Protein AF-A0A7L1AAY2-F1 (afdb_monomer)

Foldseek 3Di:
DDDDDDDDDDPPDDPDDDDFAADDDPVCVVVVVVVPTGYDDDDPVVD

Organism: NCBI:txid114331

Structure (mmCIF, N/CA/C/O backbone):
data_AF-A0A7L1AAY2-F1
#
_entry.id   AF-A0A7L1AAY2-F1
#
loop_
_atom_site.group_PDB
_atom_site.id
_atom_site.type_symbol
_atom_site.label_atom_id
_atom_site.label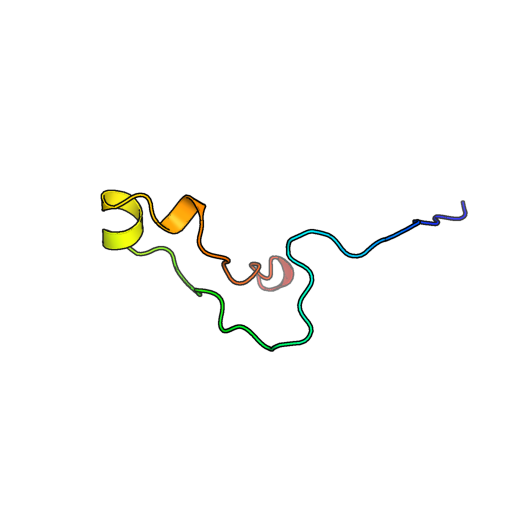_alt_id
_atom_site.label_comp_id
_atom_site.label_asym_id
_atom_site.label_entity_id
_atom_site.label_seq_id
_ato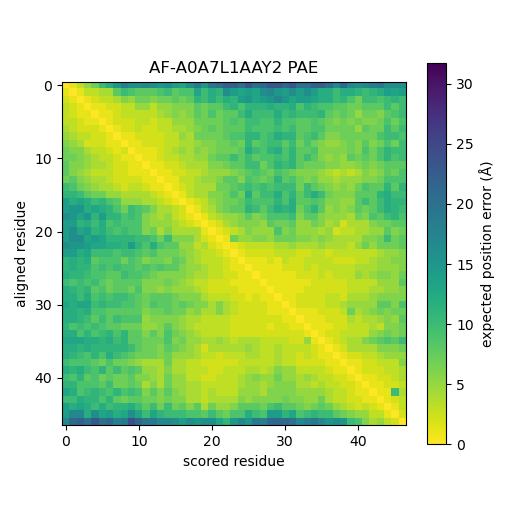m_site.pdbx_PDB_ins_code
_atom_site.Cartn_x
_atom_site.Cartn_y
_atom_site.Cartn_z
_atom_site.occupancy
_atom_site.B_iso_or_equiv
_atom_site.auth_seq_id
_atom_site.auth_comp_id
_atom_site.auth_asym_id
_atom_site.auth_atom_id
_atom_site.pdbx_PDB_model_num
ATOM 1 N N . THR A 1 1 ? 27.439 -2.201 -11.445 1.00 75.19 1 THR A N 1
ATOM 2 C CA . THR A 1 1 ? 26.979 -3.568 -11.108 1.00 75.19 1 THR A CA 1
ATOM 3 C C . THR A 1 1 ? 25.639 -3.810 -11.770 1.00 75.19 1 THR A C 1
ATOM 5 O O . THR A 1 1 ? 24.798 -2.920 -11.736 1.00 75.19 1 THR A O 1
ATOM 8 N N . LEU A 1 2 ? 25.439 -4.961 -12.417 1.00 86.88 2 LEU A N 1
ATOM 9 C CA . LEU A 1 2 ? 24.166 -5.276 -13.076 1.00 86.88 2 LEU A CA 1
ATOM 10 C C . LEU A 1 2 ? 23.119 -5.685 -12.029 1.00 86.88 2 LEU A C 1
ATOM 12 O O . LEU A 1 2 ? 23.360 -6.590 -11.233 1.00 86.88 2 LEU A O 1
ATOM 16 N N . LYS A 1 3 ? 21.963 -5.016 -12.030 1.00 89.50 3 LYS A N 1
ATOM 17 C CA . LYS A 1 3 ? 20.796 -5.364 -11.207 1.00 89.50 3 LYS A CA 1
ATOM 18 C C . LYS A 1 3 ? 19.796 -6.103 -12.098 1.00 89.50 3 LYS A C 1
ATOM 20 O O . LYS A 1 3 ? 19.383 -5.556 -13.115 1.00 89.50 3 LYS A O 1
ATOM 25 N N . SER A 1 4 ? 19.414 -7.324 -11.730 1.00 92.56 4 SER A N 1
ATOM 26 C CA . SER A 1 4 ? 18.352 -8.074 -12.413 1.00 92.56 4 SER A CA 1
ATOM 27 C C . SER A 1 4 ? 17.373 -8.648 -11.394 1.00 92.56 4 SER A C 1
ATOM 29 O O . SER A 1 4 ? 17.771 -8.989 -10.279 1.00 92.56 4 SER A O 1
ATOM 31 N N . TYR A 1 5 ? 16.099 -8.724 -11.777 1.00 92.75 5 TYR A N 1
ATOM 32 C CA . TYR A 1 5 ? 15.013 -9.232 -10.945 1.00 92.75 5 TYR A CA 1
ATOM 33 C C . TYR A 1 5 ? 14.170 -10.213 -11.757 1.00 92.75 5 TYR A C 1
ATOM 35 O O . TYR A 1 5 ? 13.835 -9.945 -12.909 1.00 92.75 5 TYR A O 1
ATOM 43 N N . TRP A 1 6 ? 13.800 -11.332 -11.141 1.00 91.44 6 TRP A N 1
ATOM 44 C CA . TRP A 1 6 ? 12.834 -12.281 -11.690 1.00 91.44 6 TRP A CA 1
ATOM 45 C C . TRP A 1 6 ? 11.478 -12.042 -11.032 1.00 91.44 6 TRP A C 1
ATOM 47 O O . TRP A 1 6 ? 11.320 -12.270 -9.835 1.00 91.44 6 TRP A O 1
ATOM 57 N N . ILE A 1 7 ? 10.504 -11.569 -11.808 1.00 92.56 7 ILE A N 1
ATOM 58 C CA . ILE A 1 7 ? 9.176 -11.185 -11.312 1.00 92.56 7 ILE A CA 1
ATOM 59 C C . ILE A 1 7 ? 8.131 -12.164 -11.861 1.00 92.56 7 ILE A C 1
ATOM 61 O O . ILE A 1 7 ? 8.209 -12.593 -13.013 1.00 92.56 7 ILE A O 1
ATOM 65 N N . ARG A 1 8 ? 7.145 -12.531 -11.037 1.00 94.56 8 ARG A N 1
ATOM 66 C CA . ARG 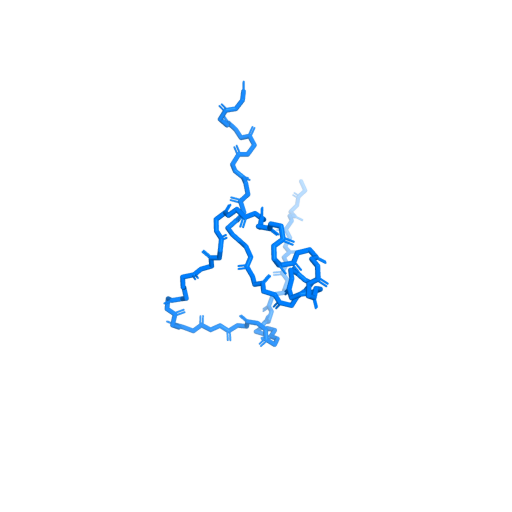A 1 8 ? 6.018 -13.410 -11.392 1.00 94.56 8 ARG A CA 1
ATOM 67 C C . ARG A 1 8 ? 4.693 -12.774 -10.967 1.00 94.56 8 ARG A C 1
ATOM 69 O O . ARG A 1 8 ? 4.674 -11.903 -10.102 1.00 94.56 8 ARG A O 1
ATOM 76 N N . LYS A 1 9 ? 3.581 -13.216 -11.566 1.00 95.31 9 LYS A N 1
ATOM 77 C CA . LYS A 1 9 ? 2.229 -12.778 -11.180 1.00 95.31 9 LYS A CA 1
ATOM 78 C C . LYS A 1 9 ? 1.933 -13.237 -9.746 1.00 95.31 9 LYS A C 1
ATOM 80 O O . LYS A 1 9 ? 1.948 -14.435 -9.480 1.00 95.31 9 LYS A O 1
ATOM 85 N N . GLY A 1 10 ? 1.701 -12.285 -8.844 1.00 88.56 10 GLY A N 1
ATOM 86 C CA . GLY A 1 10 ? 1.254 -12.540 -7.472 1.00 88.56 10 GLY A CA 1
ATOM 87 C C . GLY A 1 10 ? -0.272 -12.587 -7.358 1.00 88.56 10 GLY A C 1
ATOM 88 O O . GLY A 1 10 ? -0.978 -12.355 -8.336 1.00 88.56 10 GLY A O 1
ATOM 89 N N . SER A 1 11 ? -0.788 -12.832 -6.153 1.00 88.62 11 SER A N 1
ATOM 90 C CA . SER A 1 11 ? -2.234 -12.883 -5.870 1.00 88.62 11 SER A CA 1
ATOM 91 C C . SER A 1 11 ? -2.984 -11.587 -6.204 1.00 88.62 11 SER A C 1
ATOM 93 O O . SER A 1 11 ? -4.158 -11.636 -6.546 1.00 88.62 11 SER A O 1
ATOM 95 N N . ALA A 1 12 ? -2.303 -10.440 -6.146 1.00 83.69 12 ALA A N 1
ATOM 96 C CA . ALA A 1 12 ? -2.856 -9.129 -6.486 1.00 83.69 12 ALA A CA 1
ATOM 97 C C . ALA A 1 12 ? -2.695 -8.747 -7.974 1.00 83.69 12 ALA A C 1
ATOM 99 O O . ALA A 1 12 ? -3.005 -7.619 -8.355 1.00 83.69 12 ALA A O 1
ATOM 100 N N . PHE A 1 13 ? -2.178 -9.640 -8.828 1.00 89.25 13 PHE A N 1
ATOM 101 C CA . PHE A 1 13 ? -2.051 -9.361 -10.259 1.00 89.25 13 PHE A CA 1
ATOM 102 C C . PHE A 1 13 ? -3.436 -9.278 -10.911 1.00 89.25 13 PHE A C 1
ATOM 104 O O . PHE A 1 13 ? -4.216 -10.226 -10.856 1.00 89.25 13 PHE A O 1
ATOM 111 N N . SER A 1 14 ? -3.708 -8.169 -11.592 1.00 85.81 14 SER A N 1
ATOM 112 C CA . SER A 1 14 ? -4.940 -7.964 -12.347 1.00 85.81 14 SER A CA 1
ATOM 113 C C . SER A 1 14 ? -4.648 -7.194 -13.630 1.00 85.81 14 SER A C 1
ATOM 115 O O . SER A 1 14 ? -3.759 -6.346 -13.668 1.00 85.81 14 SER A O 1
ATOM 117 N N . THR A 1 15 ? -5.400 -7.491 -14.687 1.00 90.69 15 THR A N 1
ATOM 118 C CA . THR A 1 15 ? -5.407 -6.722 -15.942 1.00 90.69 15 THR A CA 1
ATOM 119 C C . THR A 1 15 ? -6.538 -5.695 -15.984 1.00 90.69 15 THR A C 1
ATOM 121 O O . THR A 1 15 ? -6.641 -4.939 -16.946 1.00 90.69 15 THR A O 1
ATOM 124 N N . ALA A 1 16 ? -7.402 -5.675 -14.966 1.00 87.38 16 ALA A N 1
ATOM 125 C CA . ALA A 1 16 ? -8.486 -4.714 -14.841 1.00 87.38 16 ALA A CA 1
ATOM 126 C C . ALA A 1 16 ? -8.025 -3.472 -14.069 1.00 87.38 16 ALA A C 1
ATOM 128 O O . ALA A 1 16 ? -7.291 -3.569 -13.083 1.00 87.38 16 ALA A O 1
ATOM 129 N N . VAL A 1 17 ? -8.504 -2.302 -14.493 1.00 77.19 17 VAL A N 1
ATOM 130 C CA . VAL A 1 17 ? -8.254 -1.039 -13.793 1.00 77.19 17 VAL A CA 1
ATOM 131 C C . VAL A 1 17 ? -9.189 -0.959 -12.588 1.00 77.19 17 VAL A C 1
ATOM 133 O O . VAL A 1 17 ? -10.377 -0.677 -12.727 1.00 77.19 17 VAL A O 1
ATOM 136 N N . ALA A 1 18 ? -8.654 -1.228 -11.399 1.00 79.06 18 ALA A N 1
ATOM 137 C CA . ALA A 1 18 ? -9.353 -0.967 -10.147 1.00 79.06 18 ALA A CA 1
ATOM 138 C C . ALA A 1 18 ? -9.287 0.530 -9.806 1.00 79.06 18 ALA A C 1
ATOM 140 O O . ALA A 1 18 ? -8.330 1.217 -10.169 1.00 79.06 18 ALA A O 1
ATOM 141 N N . ARG A 1 19 ? -10.289 1.035 -9.081 1.00 80.94 19 ARG A N 1
ATOM 142 C CA . ARG A 1 19 ? -10.264 2.370 -8.473 1.00 80.94 19 ARG A CA 1
ATOM 143 C C . ARG A 1 19 ? -9.870 2.218 -6.998 1.00 80.94 19 ARG A C 1
ATOM 14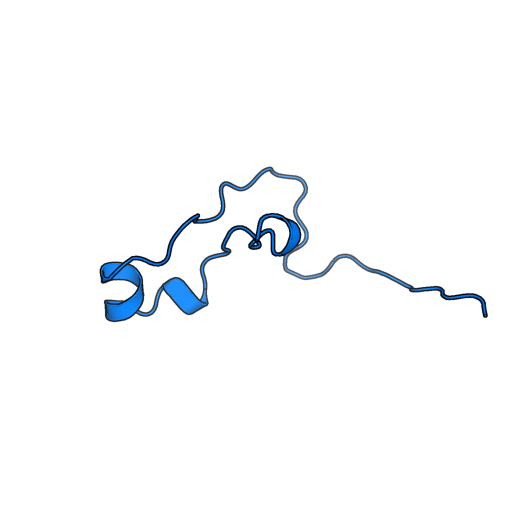5 O O . ARG A 1 19 ? -10.763 2.029 -6.181 1.00 80.94 19 ARG A O 1
ATOM 152 N N . PRO A 1 20 ? -8.568 2.232 -6.660 1.00 81.25 20 PRO A N 1
ATOM 153 C CA . PRO A 1 20 ? -8.132 2.178 -5.272 1.00 81.25 20 PRO A CA 1
ATOM 154 C C . PRO A 1 20 ? -8.536 3.444 -4.514 1.00 81.25 20 PRO A C 1
ATOM 156 O O . PRO A 1 20 ? -8.653 4.530 -5.104 1.00 81.25 20 PRO A O 1
ATOM 159 N N . GLU A 1 21 ? -8.713 3.286 -3.207 1.00 84.12 21 GLU A N 1
ATOM 160 C CA . GLU A 1 21 ? -9.103 4.367 -2.308 1.00 84.12 21 GLU A CA 1
ATOM 161 C C . GLU A 1 21 ? -8.000 5.425 -2.230 1.00 84.12 21 GLU A C 1
ATOM 163 O O . GLU A 1 21 ? -6.806 5.123 -2.322 1.00 84.12 21 GLU A O 1
ATOM 168 N N . THR A 1 22 ? -8.397 6.694 -2.134 1.00 81.75 22 THR A N 1
ATOM 169 C CA . THR A 1 22 ? -7.439 7.816 -2.171 1.00 81.75 22 THR A CA 1
ATOM 170 C C . THR A 1 22 ? -7.067 8.287 -0.767 1.00 81.75 22 THR A C 1
ATOM 172 O O . THR A 1 22 ? -5.928 8.686 -0.553 1.00 81.75 22 THR A O 1
ATOM 175 N N . GLU A 1 23 ? -7.992 8.184 0.189 1.00 83.94 23 GLU A N 1
ATOM 176 C CA . GLU A 1 23 ? -7.799 8.639 1.565 1.00 83.94 23 GLU A CA 1
ATOM 177 C C . GLU A 1 23 ? -8.378 7.639 2.564 1.00 83.94 23 GLU A C 1
ATOM 179 O O . GLU A 1 23 ? -9.313 6.896 2.265 1.00 83.94 23 GLU A O 1
ATOM 184 N N . LEU A 1 24 ? -7.800 7.628 3.763 1.00 88.81 24 LEU A N 1
ATOM 185 C CA . LEU A 1 24 ? -8.272 6.825 4.881 1.00 88.81 24 LEU A CA 1
ATOM 186 C C . LEU A 1 24 ? -9.454 7.530 5.555 1.00 88.81 24 LEU A C 1
ATOM 188 O O . LEU A 1 24 ? -9.289 8.644 6.050 1.00 88.81 24 LEU A O 1
ATOM 192 N N . THR A 1 25 ? -10.618 6.879 5.627 1.00 90.69 25 THR A N 1
ATOM 193 C CA . THR A 1 25 ? -11.792 7.464 6.296 1.00 90.69 25 THR A CA 1
ATOM 194 C C . THR A 1 25 ? -11.953 6.983 7.747 1.00 90.69 25 THR A C 1
ATOM 196 O O . THR A 1 25 ? -11.505 5.880 8.092 1.00 90.69 25 THR A O 1
ATOM 199 N N . PRO A 1 26 ? -12.621 7.762 8.622 1.00 90.31 26 PRO A N 1
ATOM 200 C CA . PRO A 1 26 ? -12.911 7.357 10.001 1.00 90.31 26 PRO A CA 1
ATOM 201 C C . PRO A 1 26 ? -13.725 6.060 10.105 1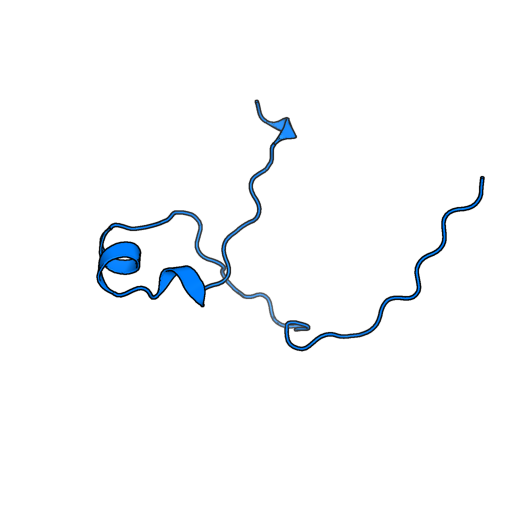.00 90.31 26 PRO A C 1
ATOM 203 O O . PRO A 1 26 ? -13.495 5.246 10.999 1.00 90.31 26 PRO A O 1
ATOM 206 N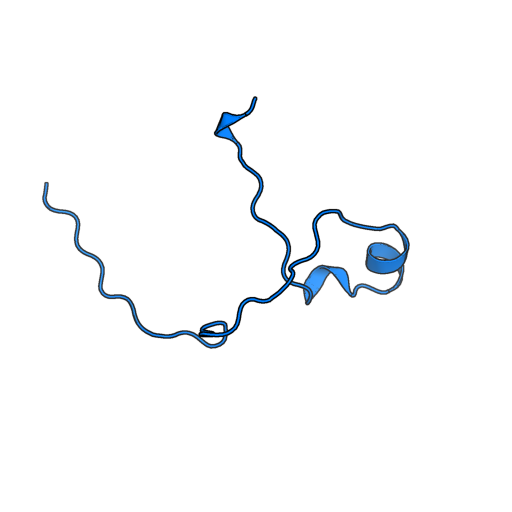 N . GLU A 1 27 ? -14.643 5.832 9.168 1.00 90.56 27 GLU A N 1
ATOM 207 C CA . GLU A 1 27 ? -15.471 4.625 9.086 1.00 90.56 27 GLU A CA 1
ATOM 208 C C . GLU A 1 27 ? -14.622 3.408 8.728 1.00 90.56 27 GLU A C 1
ATOM 210 O O . GLU A 1 27 ? -14.830 2.314 9.255 1.00 90.56 27 GLU A O 1
ATOM 215 N N . MET A 1 28 ? -13.622 3.585 7.859 1.00 92.31 28 MET A N 1
ATOM 216 C CA . MET A 1 28 ? -12.686 2.509 7.556 1.00 92.31 28 MET A CA 1
ATOM 217 C C . MET A 1 28 ? -11.878 2.125 8.792 1.00 92.31 28 MET A C 1
ATOM 219 O O . MET A 1 28 ? -11.686 0.936 9.041 1.00 92.31 28 MET A O 1
ATOM 223 N N . ILE A 1 29 ? -11.447 3.108 9.588 1.00 91.88 29 ILE A N 1
ATOM 224 C CA . ILE A 1 29 ? -10.724 2.887 10.849 1.00 91.88 29 ILE A CA 1
ATOM 225 C C . ILE A 1 29 ? -11.610 2.162 11.864 1.00 91.88 29 ILE A C 1
ATOM 227 O O . ILE A 1 29 ? -11.161 1.175 12.449 1.00 91.88 29 ILE A O 1
ATOM 231 N N . SER A 1 30 ? -12.855 2.609 12.044 1.00 93.25 30 SER A N 1
ATOM 232 C CA . SER A 1 30 ? -13.785 2.018 13.013 1.00 93.25 30 SER A CA 1
ATOM 233 C C . SER A 1 30 ? -14.198 0.591 12.642 1.00 93.25 30 SER A C 1
ATOM 235 O O . SER A 1 30 ? -14.318 -0.259 13.521 1.00 93.25 30 SER A O 1
ATOM 237 N N . THR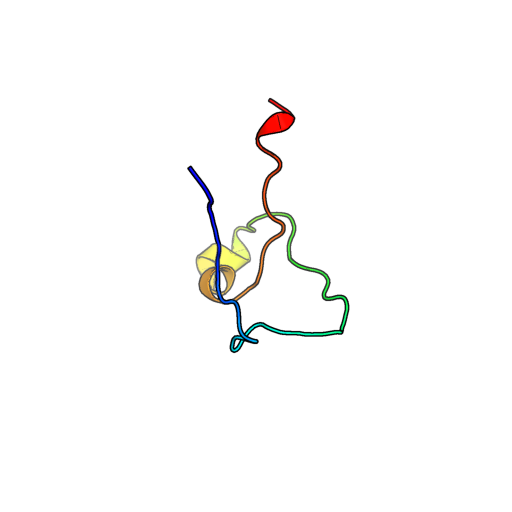 A 1 31 ? -14.356 0.304 11.347 1.00 92.62 31 THR A N 1
ATOM 238 C CA . THR A 1 31 ? -14.714 -1.033 10.834 1.00 92.62 31 THR A CA 1
ATOM 239 C C . THR A 1 31 ? -13.510 -1.950 10.609 1.00 92.62 31 THR A C 1
ATO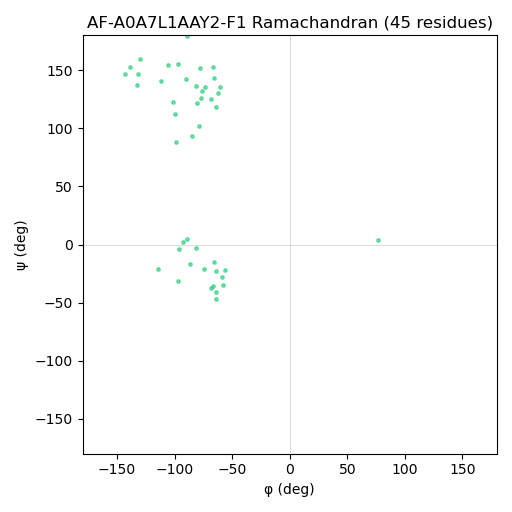M 241 O O . THR A 1 31 ? -13.673 -3.160 10.472 1.00 92.62 31 THR A O 1
ATOM 244 N N . GLY A 1 32 ? -12.293 -1.404 10.547 1.00 90.62 32 GLY A N 1
ATOM 245 C CA . GLY A 1 32 ? -11.065 -2.141 10.233 1.00 90.62 32 GLY A CA 1
ATOM 246 C C . GLY A 1 32 ? -10.869 -2.473 8.746 1.00 90.62 32 GLY A C 1
ATOM 247 O O . GLY A 1 32 ? -9.879 -3.123 8.397 1.00 90.62 32 GLY A O 1
ATOM 248 N N . SER A 1 33 ? -11.759 -2.011 7.864 1.00 90.25 33 SER A N 1
ATOM 249 C CA . SER A 1 33 ? -11.724 -2.298 6.419 1.00 90.25 33 SER A CA 1
ATOM 250 C C . SER A 1 33 ? -10.492 -1.727 5.701 1.00 90.25 33 SER A C 1
ATOM 252 O O . SER A 1 33 ? -10.046 -2.292 4.700 1.00 90.25 33 SER A O 1
ATOM 254 N N . TRP A 1 34 ? -9.851 -0.691 6.257 1.00 90.00 34 TRP A N 1
ATOM 255 C CA . TRP A 1 34 ? -8.601 -0.120 5.729 1.00 90.00 34 TRP A CA 1
ATOM 256 C C . TRP A 1 34 ? -7.457 -1.134 5.585 1.00 90.00 34 TRP A C 1
ATOM 258 O O . TRP A 1 34 ? -6.530 -0.917 4.815 1.00 90.00 34 TRP A O 1
ATOM 268 N N . ARG A 1 35 ? -7.494 -2.254 6.316 1.00 86.69 35 ARG A N 1
ATOM 269 C CA . ARG A 1 35 ? -6.435 -3.277 6.267 1.00 86.69 35 ARG A CA 1
ATOM 270 C C . ARG A 1 35 ? -6.466 -4.118 4.994 1.00 86.69 35 ARG A C 1
ATOM 272 O O . ARG A 1 35 ? -5.483 -4.780 4.677 1.00 86.69 35 ARG A O 1
ATOM 279 N N . GLN A 1 36 ? -7.615 -4.159 4.329 1.00 85.62 36 GLN A N 1
ATOM 280 C CA . GLN A 1 36 ? -7.899 -5.080 3.228 1.00 85.62 36 GLN A CA 1
ATOM 281 C C . GLN A 1 36 ? -8.082 -4.340 1.900 1.00 85.62 36 GLN A C 1
ATOM 283 O O . GLN A 1 36 ? -7.931 -4.943 0.839 1.00 85.62 36 GLN A O 1
ATOM 288 N N . LEU A 1 37 ? -8.402 -3.044 1.952 1.00 84.44 37 LEU A N 1
ATOM 289 C CA . LEU A 1 37 ? -8.614 -2.219 0.769 1.00 84.44 37 LEU A CA 1
ATOM 290 C C . LEU A 1 37 ? -7.279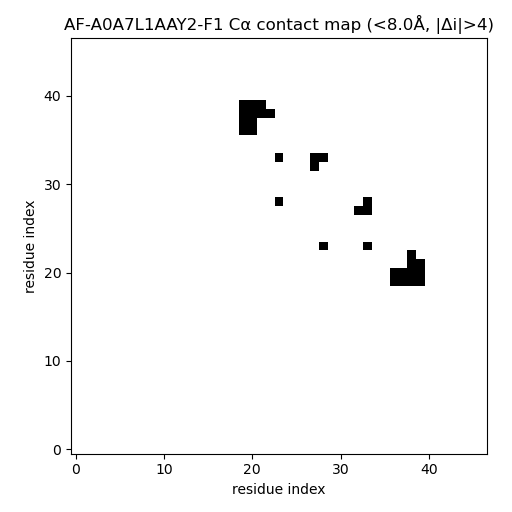 -1.726 0.180 1.00 84.44 37 LEU A C 1
ATOM 292 O O . LEU A 1 37 ? -6.398 -1.291 0.924 1.00 84.44 37 LEU A O 1
ATOM 296 N N . PRO A 1 38 ? -7.107 -1.767 -1.154 1.00 85.00 38 PRO A N 1
ATOM 297 C CA . PRO A 1 38 ? -5.950 -1.178 -1.812 1.00 85.00 38 PRO A CA 1
ATOM 298 C C . PRO A 1 38 ? -6.085 0.350 -1.889 1.00 85.00 38 PRO A C 1
ATOM 300 O O . PRO A 1 38 ? -7.102 0.872 -2.351 1.00 85.00 38 PRO A O 1
ATOM 303 N N . PHE A 1 39 ? -5.021 1.059 -1.507 1.00 88.56 39 PHE A N 1
ATOM 304 C CA . PHE A 1 39 ? -4.930 2.518 -1.586 1.00 88.56 39 PHE A CA 1
ATOM 305 C C . PHE A 1 39 ? -4.016 2.965 -2.724 1.00 88.56 39 PHE A C 1
ATOM 307 O O . PHE A 1 39 ? -3.100 2.246 -3.137 1.00 88.56 39 PHE A O 1
ATOM 314 N N . LYS A 1 40 ? -4.250 4.179 -3.226 1.00 88.50 40 LYS A N 1
ATOM 315 C CA . LYS A 1 40 ? -3.331 4.824 -4.166 1.00 88.50 40 LYS A CA 1
ATOM 316 C C . LYS A 1 40 ? -1.972 5.051 -3.492 1.00 88.50 40 LYS A C 1
ATOM 318 O O . LYS A 1 40 ? -1.934 5.617 -2.400 1.00 88.50 40 LYS A O 1
ATOM 323 N N . PRO A 1 41 ? -0.855 4.659 -4.131 1.00 86.69 41 PRO A N 1
ATOM 324 C CA . PRO A 1 41 ? 0.471 4.989 -3.631 1.00 86.69 41 PRO A CA 1
ATOM 325 C C . PRO A 1 41 ? 0.655 6.503 -3.562 1.00 86.69 41 PRO A C 1
ATOM 327 O O . PRO A 1 41 ? 0.318 7.222 -4.505 1.00 86.69 41 PRO A O 1
ATOM 330 N N . TYR A 1 42 ? 1.216 6.976 -2.454 1.00 87.56 42 TYR A N 1
ATOM 331 C CA . TYR A 1 42 ? 1.521 8.387 -2.283 1.00 87.56 42 TYR A CA 1
ATOM 332 C C . TYR A 1 42 ? 2.734 8.792 -3.130 1.00 87.56 42 TYR A C 1
ATOM 334 O O . TYR A 1 42 ? 3.751 8.094 -3.160 1.00 87.56 42 TYR A O 1
ATOM 342 N N . ASN A 1 43 ? 2.637 9.934 -3.812 1.00 89.06 43 ASN A N 1
ATOM 343 C CA . ASN A 1 43 ? 3.744 10.495 -4.578 1.00 89.06 43 ASN A CA 1
ATOM 344 C C . ASN A 1 43 ? 4.662 11.326 -3.665 1.00 89.06 43 ASN A C 1
ATOM 346 O O . ASN A 1 43 ? 4.437 12.518 -3.476 1.00 89.06 43 ASN A O 1
ATOM 350 N N . PHE A 1 44 ? 5.718 10.705 -3.134 1.00 87.75 44 PHE A N 1
ATOM 351 C CA . PHE A 1 44 ? 6.695 11.377 -2.266 1.00 87.75 44 PHE A CA 1
ATOM 352 C C . PHE A 1 44 ? 7.528 12.461 -2.967 1.00 87.75 44 PHE A C 1
ATOM 354 O O . PHE A 1 44 ? 8.158 13.259 -2.287 1.00 87.75 44 PHE A O 1
ATOM 361 N N . SER A 1 45 ? 7.545 12.510 -4.303 1.00 89.50 45 SER A N 1
ATOM 362 C CA . SER A 1 45 ? 8.293 13.522 -5.066 1.00 89.50 45 SER A CA 1
ATOM 363 C C . SER A 1 45 ? 7.566 14.864 -5.197 1.00 89.50 45 SER A C 1
ATOM 365 O O . SER A 1 45 ? 8.101 15.775 -5.818 1.00 89.50 45 SER A O 1
ATOM 367 N N . ALA A 1 46 ? 6.338 14.974 -4.685 1.00 81.62 46 ALA A N 1
ATOM 368 C CA . ALA A 1 46 ? 5.536 16.198 -4.733 1.00 81.62 46 ALA A CA 1
ATOM 369 C C . ALA A 1 46 ? 5.695 17.099 -3.487 1.00 81.62 46 ALA A C 1
ATOM 371 O O . ALA A 1 46 ? 5.007 18.115 -3.399 1.00 81.62 46 ALA A O 1
ATOM 372 N N . LEU A 1 47 ? 6.557 16.711 -2.540 1.00 65.75 47 LEU A N 1
ATOM 373 C CA . LEU A 1 47 ? 6.939 17.467 -1.339 1.00 65.75 47 LEU A CA 1
ATOM 374 C C . LEU A 1 47 ? 8.276 18.180 -1.564 1.00 65.75 47 LEU A C 1
ATOM 376 O O . LEU A 1 47 ? 8.403 19.322 -1.072 1.00 65.75 47 LEU A O 1
#

Mean predicted aligned error: 6.47 Å

Secondary structure (DSSP, 8-state):
----------TT--SS----BSS--HHHHHHTGGGTS-BPPP-GGG-

pLDDT: mean 87.26, std 5.46, range [65.75, 95.31]

Radius of gyration: 15.5 Å; Cα contacts (8 Å, |Δi|>4): 16; chains: 1; bounding box: 42×31×29 Å

Solvent-accessible surface area (backbone atoms only — not comparable to full-atom values): 3523 Å² total; per-residue (Å²): 134,92,86,84,83,92,84,76,88,56,95,84,64,70,95,69,90,75,86,54,45,85,72,90,49,72,64,31,63,76,71,53,52,63,81,76,56,60,62,56,81,80,70,76,88,80,116

Sequence (47 aa):
TLKSYWIRKGSAFSTAVARPETELTPEMISTGSWRQLPFKPYNFSAL